Protein AF-A0A0N1BHV9-F1 (afdb_monomer_lite)

Structure (mmCIF, N/CA/C/O backbone):
data_AF-A0A0N1BHV9-F1
#
_entry.id   AF-A0A0N1BHV9-F1
#
loop_
_atom_site.group_PDB
_atom_site.id
_atom_site.type_symbol
_atom_site.label_atom_id
_atom_site.label_alt_id
_atom_site.label_comp_id
_atom_site.label_asym_id
_atom_site.label_entity_id
_atom_site.label_seq_id
_atom_site.pdbx_PDB_ins_code
_atom_site.Cartn_x
_atom_site.Cartn_y
_atom_site.Cartn_z
_atom_site.occupancy
_atom_site.B_iso_or_equiv
_atom_site.auth_seq_id
_atom_site.auth_comp_id
_atom_site.auth_asym_id
_atom_site.auth_atom_id
_atom_site.pdbx_PDB_model_num
ATOM 1 N N . MET A 1 1 ? 59.965 71.124 -86.764 1.00 41.41 1 MET A N 1
ATOM 2 C CA . MET A 1 1 ? 60.864 70.111 -86.172 1.00 41.41 1 MET A CA 1
ATOM 3 C C . MET A 1 1 ? 60.670 68.851 -87.008 1.00 41.41 1 MET A C 1
ATOM 5 O O . MET A 1 1 ? 59.597 68.278 -86.926 1.00 41.41 1 M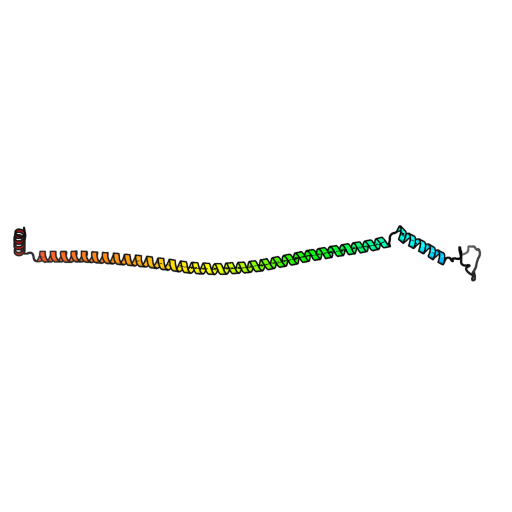ET A O 1
ATOM 9 N N . GLN A 1 2 ? 61.405 68.677 -88.116 1.00 35.56 2 GLN A N 1
ATOM 10 C CA . GLN A 1 2 ? 62.729 68.015 -88.192 1.00 35.56 2 GLN A CA 1
ATOM 11 C C . GLN A 1 2 ? 62.689 66.609 -87.561 1.00 35.56 2 GLN A C 1
ATOM 13 O O . GLN A 1 2 ? 62.378 66.513 -86.381 1.00 35.56 2 GLN A O 1
ATOM 18 N N . THR A 1 3 ? 62.671 65.550 -88.395 1.00 41.34 3 THR A N 1
ATOM 19 C CA . THR A 1 3 ? 63.816 64.646 -88.738 1.00 41.34 3 THR A CA 1
ATOM 20 C C . THR A 1 3 ? 64.226 63.791 -87.533 1.00 41.34 3 THR A C 1
ATOM 22 O O . THR A 1 3 ? 64.447 64.345 -86.470 1.00 41.34 3 THR A O 1
ATOM 25 N N . GLU A 1 4 ? 64.253 62.458 -87.577 1.00 45.84 4 GLU A N 1
ATOM 26 C CA . GLU A 1 4 ? 65.086 61.551 -88.394 1.00 45.84 4 GLU A CA 1
ATOM 27 C C . GLU A 1 4 ? 64.398 60.161 -88.515 1.00 45.84 4 GLU A C 1
ATOM 29 O O . GLU A 1 4 ? 63.619 59.793 -87.641 1.00 45.84 4 GLU A O 1
ATOM 34 N N . ALA A 1 5 ? 64.433 59.510 -89.690 1.00 42.91 5 ALA A N 1
ATOM 35 C CA . ALA A 1 5 ? 65.277 58.344 -90.055 1.00 42.91 5 ALA A CA 1
ATOM 36 C C . ALA A 1 5 ? 64.909 57.042 -89.292 1.00 42.91 5 ALA A C 1
ATOM 38 O O . ALA A 1 5 ? 64.752 57.051 -88.083 1.00 42.91 5 ALA A O 1
ATOM 39 N N . THR A 1 6 ? 64.747 55.857 -89.887 1.00 42.62 6 THR A N 1
ATOM 40 C CA . THR A 1 6 ? 65.303 55.308 -91.132 1.00 42.62 6 THR A CA 1
ATOM 41 C C . THR A 1 6 ? 64.479 54.075 -91.549 1.00 42.62 6 THR A C 1
ATOM 43 O O . THR A 1 6 ? 63.860 53.423 -90.710 1.00 42.62 6 THR A O 1
ATOM 46 N N . SER A 1 7 ? 64.492 53.785 -92.850 1.00 41.34 7 SER A N 1
ATOM 47 C CA . SER A 1 7 ? 64.088 52.546 -93.537 1.00 41.34 7 SER A CA 1
ATOM 48 C C . SER A 1 7 ? 64.708 51.284 -92.906 1.00 41.34 7 SER A C 1
ATOM 50 O O . SER A 1 7 ? 65.724 51.382 -92.229 1.00 41.34 7 SER A O 1
ATOM 52 N N . GLU A 1 8 ? 64.144 50.079 -93.027 1.00 41.78 8 GLU A N 1
ATOM 53 C CA . GLU A 1 8 ? 64.164 49.182 -94.205 1.00 41.78 8 GLU A CA 1
ATOM 54 C C . GLU A 1 8 ? 63.266 47.952 -93.892 1.00 41.78 8 GLU A C 1
ATOM 56 O O . GLU A 1 8 ? 63.264 47.471 -92.765 1.00 41.78 8 GLU A O 1
ATOM 61 N N . THR A 1 9 ? 62.309 47.551 -94.739 1.00 35.50 9 THR A N 1
ATOM 62 C CA . THR A 1 9 ? 62.424 46.619 -95.891 1.00 35.50 9 THR A CA 1
ATOM 63 C C . THR A 1 9 ? 61.880 45.214 -95.577 1.00 35.50 9 THR A C 1
ATOM 65 O O . THR A 1 9 ? 62.504 44.467 -94.840 1.00 35.50 9 THR A O 1
ATOM 68 N N . HIS A 1 10 ? 60.758 44.889 -96.248 1.00 31.97 10 HIS A N 1
ATOM 69 C CA . HIS A 1 10 ? 60.222 43.573 -96.673 1.00 31.97 10 HIS A CA 1
ATOM 70 C C . HIS A 1 10 ? 60.021 42.462 -95.613 1.00 31.97 10 HIS A C 1
ATOM 72 O O . HIS A 1 10 ? 60.776 42.297 -94.676 1.00 31.97 10 HIS A O 1
ATOM 78 N N . SER A 1 11 ? 59.006 41.607 -95.697 1.00 35.69 11 SER A N 1
ATOM 79 C CA . SER A 1 11 ? 58.516 40.934 -96.895 1.00 35.69 11 SER A CA 1
ATOM 80 C C . SER A 1 11 ? 57.090 40.448 -96.664 1.00 35.69 11 SER A C 1
ATOM 82 O O . SER A 1 11 ? 56.782 39.886 -95.613 1.00 35.69 11 SER A O 1
ATOM 84 N N . GLY A 1 12 ? 56.235 40.627 -97.668 1.00 41.75 12 GLY A N 1
ATOM 85 C CA . GLY A 1 12 ? 54.965 39.919 -97.738 1.00 41.75 12 GLY A CA 1
ATOM 86 C C . GLY A 1 12 ? 55.181 38.425 -97.967 1.00 41.75 12 GLY A C 1
ATOM 87 O O . GLY A 1 12 ? 56.217 38.018 -98.494 1.00 41.75 12 GLY A O 1
ATOM 88 N N . THR A 1 13 ? 54.190 37.630 -97.572 1.00 39.22 13 THR A N 1
ATOM 89 C CA . THR A 1 13 ? 53.779 36.380 -98.226 1.00 39.22 13 THR A CA 1
ATOM 90 C C . THR A 1 13 ? 52.395 36.030 -97.683 1.00 39.22 13 THR A C 1
ATOM 92 O O . THR A 1 13 ? 52.258 35.432 -96.618 1.00 39.22 13 THR A O 1
ATOM 95 N N . GLU A 1 14 ? 51.357 36.419 -98.424 1.00 47.16 14 GLU A N 1
ATOM 96 C CA . GLU A 1 14 ? 50.150 35.601 -98.495 1.00 47.16 14 GLU A CA 1
ATOM 97 C C . GLU A 1 14 ? 50.582 34.247 -99.065 1.00 47.16 14 GLU A C 1
ATOM 99 O O . GLU A 1 14 ? 51.097 34.176 -100.182 1.00 47.16 14 GLU A O 1
ATOM 104 N N . ALA A 1 15 ? 50.438 33.185 -98.275 1.00 37.50 15 ALA A N 1
ATOM 105 C CA . ALA A 1 15 ? 50.577 31.828 -98.772 1.00 37.50 15 ALA A CA 1
ATOM 106 C C . ALA A 1 15 ? 49.179 31.323 -99.175 1.00 37.50 15 ALA A C 1
ATOM 108 O O . ALA A 1 15 ? 48.307 31.201 -98.310 1.00 37.50 15 ALA A O 1
ATOM 109 N N . PRO A 1 16 ? 48.948 31.053 -100.471 1.00 38.97 16 PRO A N 1
ATOM 110 C CA . PRO A 1 16 ? 47.753 30.381 -100.956 1.00 38.97 16 PRO A CA 1
ATOM 111 C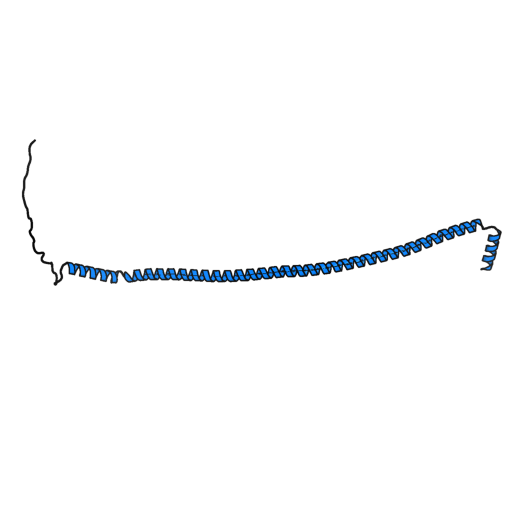 C . PRO A 1 16 ? 47.783 28.902 -100.548 1.00 38.97 16 PRO A C 1
ATOM 113 O O . PRO A 1 16 ? 48.839 28.357 -100.228 1.00 38.97 16 PRO A O 1
ATOM 116 N N . GLY A 1 17 ? 46.607 28.268 -100.562 1.00 41.53 17 GLY A N 1
ATOM 117 C CA . GLY A 1 17 ? 46.392 26.875 -100.171 1.00 41.53 17 GLY A CA 1
ATOM 118 C C . GLY A 1 17 ? 47.472 25.919 -100.678 1.00 41.53 17 GLY A C 1
ATOM 119 O O . GLY A 1 17 ? 47.625 25.709 -101.878 1.00 41.53 17 GLY A O 1
ATOM 120 N N . GLY A 1 18 ? 48.196 25.330 -99.728 1.00 31.67 18 GLY A N 1
ATOM 121 C CA . GLY A 1 18 ? 48.974 24.119 -99.918 1.00 31.67 18 GLY A CA 1
ATOM 122 C C . GLY A 1 18 ? 48.210 22.975 -99.273 1.00 31.67 18 GLY A C 1
ATOM 123 O O . GLY A 1 18 ? 47.856 23.056 -98.097 1.00 31.67 18 GLY A O 1
ATOM 124 N N . GLU A 1 19 ? 47.923 21.939 -100.053 1.00 36.66 19 GLU A N 1
ATOM 125 C CA . GLU A 1 19 ? 47.382 20.678 -99.564 1.00 36.66 19 GLU A CA 1
ATOM 126 C C . GLU A 1 19 ? 48.240 20.194 -98.390 1.00 36.66 19 GLU A C 1
ATOM 128 O O . GLU A 1 19 ? 49.436 19.928 -98.533 1.00 36.66 19 GLU A O 1
ATOM 133 N N . HIS A 1 20 ? 47.638 20.136 -97.202 1.00 47.19 20 HIS A N 1
ATOM 134 C CA . HIS A 1 20 ? 48.255 19.521 -96.040 1.00 47.19 20 HIS A CA 1
ATOM 135 C C . HIS A 1 20 ? 48.433 18.037 -96.361 1.00 47.19 20 HIS A C 1
ATOM 137 O O . HIS A 1 20 ? 47.489 17.260 -96.246 1.00 47.19 20 HIS A O 1
ATOM 143 N N . ALA A 1 21 ? 49.631 17.650 -96.803 1.00 47.00 21 ALA A N 1
ATOM 144 C CA . ALA A 1 21 ? 50.028 16.254 -96.841 1.00 47.00 21 ALA A CA 1
ATOM 145 C C . ALA A 1 21 ? 49.871 15.713 -95.418 1.00 47.00 21 ALA A C 1
ATOM 147 O O . ALA A 1 21 ? 50.611 16.101 -94.511 1.00 47.00 21 ALA A O 1
ATOM 148 N N . GLU A 1 22 ? 48.844 14.891 -95.218 1.00 49.22 22 GLU A N 1
ATOM 149 C CA . GLU A 1 22 ? 48.542 14.265 -93.941 1.00 49.22 22 GLU A CA 1
ATOM 150 C C . GLU A 1 22 ? 49.813 13.537 -93.487 1.00 49.22 22 GLU A C 1
ATOM 152 O O . GLU A 1 22 ? 50.300 12.632 -94.173 1.00 49.22 22 GLU A O 1
ATOM 157 N N . ALA A 1 23 ? 50.422 13.997 -92.389 1.00 58.34 23 ALA A N 1
ATOM 158 C CA . ALA A 1 23 ? 51.633 13.400 -91.842 1.00 58.34 23 ALA A CA 1
ATOM 159 C C . ALA A 1 23 ? 51.288 11.986 -91.360 1.00 58.34 23 ALA A C 1
ATOM 161 O O . ALA A 1 23 ? 50.873 11.772 -90.223 1.00 58.34 23 ALA A O 1
ATOM 162 N N . THR A 1 24 ? 51.405 11.032 -92.277 1.00 57.25 24 THR A N 1
ATOM 163 C CA . THR A 1 24 ? 50.951 9.661 -92.099 1.00 57.25 24 THR A CA 1
ATOM 164 C C . THR A 1 24 ? 52.161 8.817 -91.725 1.00 57.25 24 THR A C 1
ATOM 166 O O . THR A 1 24 ? 53.014 8.521 -92.563 1.00 57.25 24 THR A O 1
ATOM 169 N N . LEU A 1 25 ? 52.266 8.433 -90.456 1.00 59.16 25 LEU A N 1
ATOM 170 C CA . LEU A 1 25 ? 53.313 7.533 -89.973 1.00 59.16 25 LEU A CA 1
ATOM 171 C C . LEU A 1 25 ? 52.715 6.121 -89.891 1.00 59.16 25 LEU A C 1
ATOM 173 O O . LEU A 1 25 ? 51.755 5.910 -89.152 1.00 59.16 25 LEU A O 1
ATOM 177 N N . LEU A 1 26 ? 53.271 5.160 -90.644 1.00 67.25 26 LEU A N 1
ATOM 178 C CA . LEU A 1 26 ? 52.793 3.761 -90.719 1.00 67.25 26 LEU A CA 1
ATOM 179 C C . LEU A 1 26 ? 51.335 3.597 -91.215 1.00 67.25 26 LEU A C 1
ATOM 181 O O . LEU A 1 26 ? 50.643 2.664 -90.816 1.00 67.25 26 LEU A O 1
ATOM 185 N N . GLY A 1 27 ? 50.862 4.478 -92.103 1.00 70.75 27 GLY A N 1
ATOM 186 C CA . GLY A 1 27 ? 49.500 4.404 -92.664 1.00 70.75 27 GLY A CA 1
ATOM 187 C C . GLY A 1 27 ? 48.404 4.965 -91.750 1.00 70.75 27 GLY A C 1
ATOM 188 O O . GLY A 1 27 ? 47.225 4.803 -92.047 1.00 70.75 27 GLY A O 1
ATOM 189 N N . VAL A 1 28 ? 48.790 5.621 -90.651 1.00 73.12 28 VAL A N 1
ATOM 190 C CA . VAL A 1 28 ? 47.885 6.236 -89.679 1.00 73.12 28 VAL A CA 1
ATOM 191 C C . VAL A 1 28 ? 48.194 7.734 -89.584 1.00 73.12 28 VAL A C 1
ATOM 193 O O . VAL A 1 28 ? 49.354 8.111 -89.390 1.00 73.12 28 VAL A O 1
ATOM 196 N N . GLY A 1 29 ? 47.169 8.577 -89.748 1.00 77.81 29 GLY A N 1
ATOM 197 C CA . GLY A 1 29 ? 47.262 10.034 -89.625 1.00 77.81 29 GLY A CA 1
ATOM 198 C C . GLY A 1 29 ? 47.484 10.502 -88.181 1.00 77.81 29 GLY A C 1
ATOM 199 O O . GLY A 1 29 ? 47.528 9.704 -87.234 1.00 77.81 29 GLY A O 1
ATOM 200 N N . ALA A 1 30 ? 47.657 11.810 -87.994 1.00 77.62 30 ALA A N 1
ATOM 201 C CA . ALA A 1 30 ? 47.976 12.401 -86.692 1.00 77.62 30 ALA A CA 1
ATOM 202 C C . ALA A 1 30 ? 46.883 12.118 -85.642 1.00 77.62 30 ALA A C 1
ATOM 204 O O . ALA A 1 30 ? 47.178 11.780 -84.496 1.00 77.62 30 ALA A O 1
ATOM 205 N N . GLU A 1 31 ? 45.618 12.179 -86.045 1.00 78.38 31 GLU A N 1
ATOM 206 C CA . GLU A 1 31 ? 44.444 11.836 -85.247 1.00 78.38 31 GLU A CA 1
ATOM 207 C C . GLU A 1 31 ? 44.446 10.370 -84.800 1.00 78.38 31 GLU A C 1
ATOM 209 O O . GLU A 1 31 ? 44.110 10.077 -83.651 1.00 78.38 31 GLU A O 1
ATOM 214 N N . GLY A 1 32 ? 44.914 9.443 -85.639 1.00 82.62 32 GLY A N 1
ATOM 215 C CA . GLY A 1 32 ? 45.052 8.043 -85.245 1.00 82.62 32 GLY A CA 1
ATOM 216 C C . GLY A 1 32 ? 46.123 7.832 -84.168 1.00 82.62 32 GLY A C 1
ATOM 217 O O . GLY A 1 32 ? 45.885 7.099 -83.208 1.00 82.62 32 GLY A O 1
ATOM 218 N N . TRP A 1 33 ? 47.253 8.544 -84.230 1.00 84.62 33 TRP A N 1
ATOM 219 C CA . TRP A 1 33 ? 48.261 8.525 -83.157 1.00 84.62 33 TRP A CA 1
ATOM 220 C C . TRP A 1 33 ? 47.782 9.205 -81.862 1.00 84.62 33 TRP A C 1
ATOM 222 O O . TRP A 1 33 ? 48.160 8.778 -80.764 1.00 84.62 33 TRP A O 1
ATOM 232 N N . VAL A 1 34 ? 46.891 10.199 -81.951 1.00 87.06 34 VAL A N 1
ATOM 233 C CA . VAL A 1 34 ? 46.191 10.768 -80.782 1.00 87.06 34 VAL A CA 1
ATOM 234 C C . VAL A 1 34 ? 45.283 9.721 -80.127 1.00 87.06 34 VAL A C 1
ATOM 236 O O . VAL A 1 34 ? 45.339 9.543 -78.911 1.00 87.06 34 VAL A O 1
ATOM 239 N N . TYR A 1 35 ? 44.508 8.954 -80.900 1.00 88.25 35 TYR A N 1
ATOM 240 C CA . TYR A 1 35 ? 43.703 7.862 -80.339 1.00 88.25 35 TYR A CA 1
ATOM 241 C C . TYR A 1 35 ? 44.557 6.732 -79.754 1.00 88.25 35 TYR A C 1
ATOM 243 O O . TYR A 1 35 ? 44.220 6.213 -78.692 1.00 88.25 35 TYR A O 1
ATOM 251 N N . VAL A 1 36 ? 45.678 6.374 -80.390 1.00 89.12 36 VAL A N 1
ATOM 252 C CA . VAL A 1 36 ? 46.606 5.351 -79.874 1.00 89.12 36 VAL A CA 1
ATOM 253 C C . VAL A 1 36 ? 47.242 5.798 -78.557 1.00 89.12 36 VAL A C 1
ATOM 255 O O . VAL A 1 36 ? 47.268 5.028 -77.597 1.00 89.12 36 VAL A O 1
ATOM 258 N N . SER A 1 37 ? 47.706 7.045 -78.465 1.00 85.88 37 SER A N 1
ATOM 259 C CA . SER A 1 37 ? 48.274 7.587 -77.224 1.00 85.88 37 SER A CA 1
ATOM 260 C C . SER A 1 37 ? 47.227 7.725 -76.112 1.00 85.88 37 SER A C 1
ATOM 262 O O . SER A 1 37 ? 47.514 7.358 -74.972 1.00 85.88 37 SER A O 1
ATOM 264 N N . LEU A 1 38 ? 45.993 8.138 -76.430 1.00 89.06 38 LEU A N 1
ATOM 265 C CA . LEU A 1 38 ? 44.871 8.143 -75.485 1.00 89.06 38 LEU A CA 1
ATOM 266 C C . LEU A 1 38 ? 44.508 6.726 -75.018 1.00 89.06 38 LEU A C 1
ATOM 268 O O . LEU A 1 38 ? 44.286 6.511 -73.828 1.00 89.06 38 LEU A O 1
ATOM 272 N N . ALA A 1 39 ? 44.481 5.746 -75.923 1.00 88.88 39 ALA A N 1
ATOM 273 C CA . ALA A 1 39 ? 44.200 4.354 -75.587 1.00 88.88 39 ALA A CA 1
ATOM 274 C C . ALA A 1 39 ? 45.286 3.767 -74.674 1.00 88.88 39 ALA A C 1
ATOM 276 O O . ALA A 1 39 ? 44.961 3.170 -73.649 1.00 88.88 39 ALA A O 1
ATOM 277 N N . ILE A 1 40 ? 46.568 3.991 -74.986 1.00 87.62 40 ILE A N 1
ATOM 278 C CA . ILE A 1 40 ? 47.690 3.573 -74.133 1.00 87.62 40 ILE A CA 1
ATOM 279 C C . ILE A 1 40 ? 47.614 4.266 -72.769 1.00 87.62 40 ILE A C 1
ATOM 281 O O . ILE A 1 40 ? 47.785 3.606 -71.745 1.00 87.62 40 ILE A O 1
ATOM 285 N N . PHE A 1 41 ? 47.297 5.564 -72.727 1.00 85.31 41 PHE A N 1
ATOM 286 C CA . PHE A 1 41 ? 47.115 6.302 -71.478 1.00 85.31 41 PHE A CA 1
ATOM 287 C C . PHE A 1 41 ? 45.970 5.733 -70.631 1.00 85.31 41 PHE A C 1
ATOM 289 O O . PHE A 1 41 ? 46.157 5.508 -69.439 1.00 85.31 41 PHE A O 1
ATOM 296 N N . LEU A 1 42 ? 44.812 5.435 -71.227 1.00 85.25 42 LEU A N 1
ATOM 297 C CA . LEU A 1 42 ? 43.679 4.829 -70.522 1.00 85.25 42 LEU A CA 1
ATOM 298 C C . LEU A 1 42 ? 44.003 3.417 -70.023 1.00 85.25 42 LEU A C 1
ATOM 300 O O . LEU A 1 42 ? 43.688 3.092 -68.879 1.00 85.25 42 LEU A O 1
ATOM 304 N N . ILE A 1 43 ? 44.675 2.595 -70.834 1.00 84.50 43 ILE A N 1
ATOM 305 C CA . ILE A 1 43 ? 45.116 1.254 -70.429 1.00 84.50 43 ILE A CA 1
ATOM 306 C C . ILE A 1 43 ? 46.083 1.355 -69.251 1.00 84.50 43 ILE A C 1
ATOM 308 O O . ILE A 1 43 ? 45.900 0.658 -68.255 1.00 84.50 43 ILE A O 1
ATOM 312 N N . LEU A 1 44 ? 47.073 2.247 -69.315 1.00 82.31 44 LEU A N 1
ATOM 313 C CA . LEU A 1 44 ? 48.043 2.429 -68.238 1.00 82.31 44 LEU A CA 1
ATOM 314 C C . LEU A 1 44 ? 47.387 3.030 -66.983 1.00 82.31 44 LEU A C 1
ATOM 316 O O . LEU A 1 44 ? 47.683 2.598 -65.872 1.00 82.31 44 LEU A O 1
ATOM 320 N N . ALA A 1 45 ? 46.436 3.954 -67.133 1.00 78.44 45 ALA A N 1
ATOM 321 C CA . ALA A 1 45 ? 45.671 4.533 -66.029 1.00 78.44 45 ALA A CA 1
ATOM 322 C C . ALA A 1 45 ? 44.775 3.496 -65.330 1.00 78.44 45 ALA A C 1
ATOM 324 O O . ALA A 1 45 ? 44.667 3.496 -64.102 1.00 78.44 45 ALA A O 1
ATOM 325 N N . VAL A 1 46 ? 44.168 2.575 -66.080 1.00 79.19 46 VAL A N 1
ATOM 326 C CA . VAL A 1 46 ? 43.368 1.478 -65.519 1.00 79.19 46 VAL A CA 1
ATOM 327 C C . VAL A 1 46 ? 44.267 0.403 -64.896 1.00 79.19 46 VAL A C 1
ATOM 329 O O . VAL A 1 46 ? 44.000 -0.027 -63.772 1.00 79.19 46 VAL A O 1
ATOM 332 N N . ALA A 1 47 ? 45.351 0.013 -65.573 1.00 76.06 47 ALA A N 1
ATOM 333 C CA . ALA A 1 47 ? 46.262 -1.044 -65.132 1.00 76.06 47 ALA A CA 1
ATOM 334 C C . ALA A 1 47 ? 47.120 -0.636 -63.921 1.00 76.06 47 ALA A C 1
ATOM 336 O O . ALA A 1 47 ? 47.243 -1.403 -62.966 1.00 76.06 47 ALA A O 1
ATOM 337 N N . VAL A 1 48 ? 47.685 0.576 -63.925 1.00 71.31 48 VAL A N 1
ATOM 338 C CA . VAL A 1 48 ? 48.560 1.085 -62.853 1.00 71.31 48 VAL A CA 1
ATOM 339 C C . VAL A 1 48 ? 47.753 1.810 -61.775 1.00 71.31 48 VAL A C 1
ATOM 341 O O . VAL A 1 48 ? 47.995 1.626 -60.583 1.00 71.31 48 VAL A O 1
ATOM 344 N N . GLY A 1 49 ? 46.758 2.610 -62.170 1.00 68.25 49 GLY A N 1
ATOM 345 C CA . GLY A 1 49 ? 45.988 3.450 -61.249 1.00 68.25 49 GLY A CA 1
ATOM 346 C C . GLY A 1 49 ? 44.925 2.709 -60.437 1.00 68.25 49 GLY A C 1
ATOM 347 O O . GLY A 1 49 ? 44.401 3.282 -59.479 1.00 68.25 49 GLY A O 1
ATOM 348 N N . LYS A 1 50 ? 44.589 1.453 -60.792 1.00 73.44 50 LYS A N 1
ATOM 349 C CA . LYS A 1 50 ? 43.529 0.642 -60.150 1.00 73.44 50 LYS A CA 1
ATOM 350 C C . LYS A 1 50 ? 42.229 1.433 -59.930 1.00 73.44 50 LYS A C 1
ATOM 352 O O . LYS A 1 50 ? 41.490 1.191 -58.974 1.00 73.44 50 LYS A O 1
ATOM 357 N N . LEU A 1 51 ? 41.959 2.401 -60.805 1.00 74.50 51 LEU A N 1
ATOM 358 C CA . LEU A 1 51 ? 40.867 3.357 -60.671 1.00 74.50 51 LEU A CA 1
ATOM 359 C C . LEU A 1 51 ? 39.488 2.683 -60.519 1.00 74.50 51 LEU A C 1
ATOM 361 O O . LEU A 1 51 ? 38.775 3.050 -59.582 1.00 74.50 51 LEU A O 1
ATOM 365 N N . PRO A 1 52 ? 39.123 1.648 -61.312 1.00 77.25 52 PRO A N 1
ATOM 366 C CA . PRO A 1 52 ? 37.851 0.951 -61.105 1.00 77.25 52 PRO A CA 1
ATOM 367 C C . PRO A 1 52 ? 37.781 0.229 -59.750 1.00 77.25 52 PRO A C 1
ATOM 369 O O . PRO A 1 52 ? 36.745 0.263 -59.091 1.00 77.25 52 PRO A O 1
ATOM 372 N N . ALA A 1 53 ? 38.888 -0.356 -59.279 1.00 81.31 53 ALA A N 1
ATOM 373 C CA . ALA A 1 53 ? 38.926 -1.054 -57.994 1.00 81.31 53 ALA A CA 1
ATOM 374 C C . ALA A 1 53 ? 38.783 -0.096 -56.798 1.00 81.31 53 ALA A C 1
ATOM 376 O O . ALA A 1 53 ? 38.148 -0.443 -55.805 1.00 81.31 53 ALA A O 1
ATOM 377 N N . ARG A 1 54 ? 39.329 1.126 -56.883 1.00 82.69 54 ARG A N 1
ATOM 378 C CA . ARG A 1 54 ? 39.167 2.140 -55.825 1.00 82.69 54 ARG A CA 1
ATOM 379 C C . ARG A 1 54 ? 37.739 2.672 -55.733 1.00 82.69 54 ARG A C 1
ATOM 381 O O . ARG A 1 54 ? 37.243 2.860 -54.626 1.00 82.69 54 ARG A O 1
ATOM 388 N N . ILE A 1 55 ? 37.080 2.884 -56.872 1.00 83.94 55 ILE A N 1
ATOM 389 C CA . ILE A 1 55 ? 35.676 3.320 -56.910 1.00 83.94 55 ILE A CA 1
ATOM 390 C C . ILE A 1 55 ? 34.767 2.217 -56.356 1.00 83.94 55 ILE A C 1
ATOM 392 O O . ILE A 1 55 ? 33.928 2.500 -55.502 1.00 83.94 55 ILE A O 1
ATOM 396 N N . ALA A 1 56 ? 34.981 0.964 -56.772 1.00 85.12 56 ALA A N 1
ATOM 397 C CA . ALA A 1 56 ? 34.261 -0.184 -56.226 1.00 85.12 56 ALA A CA 1
ATOM 398 C C . ALA A 1 56 ? 34.465 -0.309 -54.706 1.00 85.12 56 ALA A C 1
ATOM 400 O O . ALA A 1 56 ? 33.490 -0.358 -53.962 1.00 85.12 56 ALA A O 1
ATOM 401 N N . GLY A 1 57 ? 35.712 -0.224 -54.226 1.00 89.00 57 GLY A N 1
ATOM 402 C CA . GLY A 1 57 ? 36.022 -0.296 -52.796 1.00 89.00 57 GLY A CA 1
ATOM 403 C C . GLY A 1 57 ? 35.399 0.830 -51.960 1.00 89.00 57 GLY A C 1
ATOM 404 O O . GLY A 1 57 ? 34.956 0.586 -50.840 1.00 89.00 57 GLY A O 1
ATOM 405 N N . ALA A 1 58 ? 35.310 2.055 -52.489 1.00 88.31 58 ALA A N 1
ATOM 406 C CA . ALA A 1 58 ? 34.632 3.161 -51.807 1.00 88.31 58 ALA A CA 1
ATOM 407 C C . ALA A 1 58 ? 33.111 2.941 -51.716 1.00 88.31 58 ALA A C 1
ATOM 409 O O . ALA A 1 58 ? 32.494 3.250 -50.691 1.00 88.31 58 ALA A O 1
ATOM 410 N N . LEU A 1 59 ? 32.507 2.382 -52.769 1.00 91.38 59 LEU A N 1
ATOM 411 C CA . LEU A 1 59 ? 31.087 2.048 -52.786 1.00 91.38 59 LEU A CA 1
ATOM 412 C C . LEU A 1 59 ? 30.782 0.896 -51.819 1.00 91.38 59 LEU A C 1
ATOM 414 O O . LEU A 1 59 ? 29.847 1.004 -51.026 1.00 91.38 59 LEU A O 1
ATOM 418 N N . ASP A 1 60 ? 31.626 -0.136 -51.798 1.00 92.31 60 ASP A N 1
ATOM 419 C CA . ASP A 1 60 ? 31.539 -1.251 -50.852 1.00 92.31 60 ASP A CA 1
ATOM 420 C C . ASP A 1 60 ? 31.702 -0.783 -49.404 1.00 92.31 60 ASP A C 1
ATOM 422 O O . ASP A 1 60 ? 30.923 -1.179 -48.536 1.00 92.31 60 ASP A O 1
ATOM 426 N N . ALA A 1 61 ? 32.653 0.116 -49.129 1.00 93.69 61 ALA A N 1
ATOM 427 C CA . ALA A 1 61 ? 32.829 0.704 -47.803 1.00 93.69 61 ALA A CA 1
ATOM 428 C C . ALA A 1 61 ? 31.576 1.470 -47.351 1.00 93.69 61 ALA A C 1
ATOM 430 O O . ALA A 1 61 ? 31.157 1.358 -46.195 1.00 93.69 61 ALA A O 1
ATOM 431 N N . ARG A 1 62 ? 30.930 2.203 -48.266 1.00 95.00 62 ARG A N 1
ATOM 432 C CA . ARG A 1 62 ? 29.673 2.902 -47.979 1.00 95.00 62 ARG A CA 1
ATOM 433 C C . ARG A 1 62 ? 28.522 1.927 -47.739 1.00 95.00 62 ARG A C 1
ATOM 435 O O . ARG A 1 62 ? 27.777 2.116 -46.781 1.00 95.00 62 ARG A O 1
ATOM 442 N N . ILE A 1 63 ? 28.393 0.878 -48.552 1.00 95.00 63 ILE A N 1
ATOM 443 C CA . ILE A 1 63 ? 27.386 -0.178 -48.362 1.00 95.00 63 ILE A CA 1
ATOM 444 C C . ILE A 1 63 ? 27.590 -0.865 -47.009 1.00 95.00 63 ILE A C 1
ATOM 446 O O . ILE A 1 63 ? 26.627 -1.051 -46.269 1.00 95.00 63 ILE A O 1
ATOM 450 N N . ALA A 1 64 ? 28.832 -1.196 -46.649 1.00 95.62 64 ALA A N 1
ATOM 451 C CA . ALA A 1 64 ? 29.164 -1.788 -45.359 1.00 95.62 64 ALA A CA 1
ATOM 452 C C . ALA A 1 64 ? 28.822 -0.847 -44.192 1.00 95.62 64 ALA A C 1
ATOM 454 O O . ALA A 1 64 ? 28.263 -1.295 -43.194 1.00 95.62 64 ALA A O 1
ATOM 455 N N . GLY A 1 65 ? 29.098 0.454 -44.328 1.00 95.88 65 GLY A N 1
ATOM 456 C CA . GLY A 1 65 ? 28.720 1.467 -43.341 1.00 95.88 65 GLY A CA 1
ATOM 457 C C . GLY A 1 65 ? 27.205 1.570 -43.147 1.00 95.88 65 GLY A C 1
ATOM 458 O O . GLY A 1 65 ? 26.729 1.515 -42.016 1.00 95.88 65 GLY A O 1
ATOM 459 N N . VAL A 1 66 ? 26.441 1.638 -44.241 1.00 95.12 66 VAL A N 1
ATOM 460 C CA . VAL A 1 66 ? 24.968 1.678 -44.195 1.00 95.12 66 VAL A CA 1
ATOM 461 C C . VAL A 1 66 ? 24.399 0.393 -43.596 1.00 95.12 66 VAL A C 1
ATOM 463 O O . VAL A 1 66 ? 23.493 0.460 -42.773 1.00 95.12 66 VAL A O 1
ATOM 466 N N . ARG A 1 67 ? 24.941 -0.778 -43.958 1.00 95.88 67 ARG A N 1
ATOM 467 C CA . ARG A 1 67 ? 24.528 -2.059 -43.365 1.00 95.88 67 ARG A CA 1
ATOM 468 C C . ARG A 1 67 ? 24.744 -2.070 -41.856 1.00 95.88 67 ARG A C 1
ATOM 470 O O . ARG A 1 67 ? 23.801 -2.366 -41.138 1.00 95.88 67 ARG A O 1
ATOM 477 N N . ARG A 1 68 ? 25.923 -1.652 -41.377 1.00 96.81 68 ARG A N 1
ATOM 478 C CA . ARG A 1 68 ? 26.197 -1.547 -39.933 1.00 96.81 68 ARG A CA 1
ATOM 479 C C . ARG A 1 68 ? 25.204 -0.630 -39.222 1.00 96.81 68 ARG A C 1
ATOM 481 O O . ARG A 1 68 ? 24.658 -1.032 -38.206 1.00 96.81 68 ARG A O 1
ATOM 488 N N . GLN A 1 69 ? 24.926 0.553 -39.773 1.00 95.44 69 GLN A N 1
ATOM 489 C CA . GLN A 1 69 ? 23.954 1.485 -39.184 1.00 95.44 69 GLN A CA 1
ATOM 490 C C . GLN A 1 69 ? 22.530 0.912 -39.166 1.00 95.44 69 GLN A C 1
ATOM 492 O O . GLN A 1 69 ? 21.804 1.104 -38.196 1.00 95.44 69 GLN A O 1
ATOM 497 N N . LEU A 1 70 ? 22.119 0.195 -40.219 1.00 96.56 70 LEU A N 1
ATOM 498 C CA . LEU A 1 70 ? 20.813 -0.467 -40.257 1.00 96.56 70 LEU A CA 1
ATOM 499 C C . LEU A 1 70 ? 20.723 -1.621 -39.257 1.00 96.56 70 LEU A C 1
ATOM 501 O O . LEU A 1 70 ? 19.677 -1.793 -38.637 1.00 96.56 70 LEU A O 1
ATOM 505 N N . ASP A 1 71 ? 21.789 -2.401 -39.096 1.00 96.62 71 ASP A N 1
ATOM 506 C CA . ASP A 1 71 ? 21.829 -3.505 -38.138 1.00 96.62 71 ASP A CA 1
ATOM 507 C C . ASP A 1 71 ? 21.827 -2.985 -36.694 1.00 96.62 71 ASP A C 1
ATOM 509 O O . ASP A 1 71 ? 21.077 -3.496 -35.865 1.00 96.62 71 ASP A O 1
ATOM 513 N N . GLU A 1 72 ? 22.558 -1.906 -36.410 1.00 95.81 72 GLU A N 1
ATOM 514 C CA . GLU A 1 72 ? 22.527 -1.216 -35.116 1.00 95.81 72 GLU A CA 1
ATOM 515 C C . GLU A 1 72 ? 21.145 -0.612 -34.828 1.00 95.81 72 GLU A C 1
ATOM 517 O O . GLU A 1 72 ? 20.583 -0.827 -33.757 1.00 95.81 72 GLU A O 1
ATOM 522 N N . ALA A 1 73 ? 20.526 0.059 -35.805 1.00 96.19 73 ALA A N 1
ATOM 523 C CA . ALA A 1 73 ? 19.173 0.591 -35.653 1.00 96.19 73 ALA A CA 1
ATOM 524 C C . ALA A 1 73 ? 18.133 -0.518 -35.413 1.00 96.19 73 ALA A C 1
ATOM 526 O O . ALA A 1 73 ? 17.199 -0.337 -34.629 1.00 96.19 73 ALA A O 1
ATOM 527 N N . ARG A 1 74 ? 18.287 -1.679 -36.067 1.00 95.94 74 ARG A N 1
ATOM 528 C CA . ARG A 1 74 ? 17.445 -2.861 -35.824 1.00 95.94 74 ARG A CA 1
ATOM 529 C C . ARG A 1 74 ? 17.661 -3.426 -34.425 1.00 95.94 74 ARG A C 1
ATOM 531 O O . ARG A 1 74 ? 16.672 -3.756 -33.777 1.00 95.94 74 ARG A O 1
ATOM 538 N N . ALA A 1 75 ? 18.907 -3.510 -33.964 1.00 96.81 75 ALA A N 1
ATOM 539 C CA . ALA A 1 75 ? 19.232 -3.965 -32.615 1.00 96.81 75 ALA A CA 1
ATOM 540 C C . ALA A 1 75 ? 18.611 -3.041 -31.556 1.00 96.81 75 ALA A C 1
ATOM 542 O O . ALA A 1 75 ? 17.846 -3.510 -30.718 1.00 96.81 75 ALA A O 1
ATOM 543 N N . ILE A 1 76 ? 18.808 -1.724 -31.679 1.00 96.62 76 ILE A N 1
ATOM 544 C CA . ILE A 1 76 ? 18.212 -0.722 -30.779 1.00 96.62 76 ILE A CA 1
ATOM 545 C C . ILE A 1 76 ? 16.684 -0.824 -30.781 1.00 96.62 76 ILE A C 1
ATOM 547 O O . ILE A 1 76 ? 16.048 -0.746 -29.731 1.00 96.62 76 ILE A O 1
ATOM 551 N N . ARG A 1 77 ? 16.068 -1.018 -31.953 1.00 96.81 77 ARG A N 1
ATOM 552 C CA . ARG A 1 77 ? 14.617 -1.195 -32.041 1.00 96.81 77 ARG A CA 1
ATOM 553 C C . ARG A 1 77 ? 14.152 -2.466 -31.328 1.00 96.81 77 ARG A C 1
ATOM 555 O O . ARG A 1 77 ? 13.161 -2.404 -30.609 1.00 96.81 77 ARG A O 1
ATOM 562 N N . ALA A 1 78 ? 14.849 -3.587 -31.500 1.00 97.12 78 ALA A N 1
ATOM 563 C CA . ALA A 1 78 ? 14.515 -4.838 -30.823 1.00 97.12 78 ALA A CA 1
ATOM 564 C C . ALA A 1 78 ? 14.654 -4.716 -29.294 1.00 97.12 78 ALA A C 1
ATOM 566 O O . ALA A 1 78 ? 13.792 -5.185 -28.548 1.00 97.12 78 ALA A O 1
ATOM 567 N N . GLU A 1 79 ? 15.694 -4.030 -28.819 1.00 95.75 79 GLU A N 1
ATOM 568 C CA . GLU A 1 79 ? 15.883 -3.723 -27.398 1.00 95.75 79 GLU A CA 1
ATOM 569 C C . GLU A 1 79 ? 14.772 -2.811 -26.863 1.00 95.75 79 GLU A C 1
ATOM 571 O O . GLU A 1 79 ? 14.210 -3.081 -25.802 1.00 95.75 79 GLU A O 1
ATOM 576 N N . ALA A 1 80 ? 14.388 -1.775 -27.613 1.00 97.31 80 ALA A N 1
ATOM 577 C CA . ALA A 1 80 ? 13.301 -0.876 -27.237 1.00 97.31 80 ALA A CA 1
ATOM 578 C C . ALA A 1 80 ? 11.938 -1.587 -27.199 1.00 97.31 80 ALA A C 1
ATOM 580 O O . ALA A 1 80 ? 11.149 -1.359 -26.282 1.00 97.31 80 ALA A O 1
ATOM 581 N N . GLU A 1 81 ? 11.657 -2.462 -28.167 1.00 96.88 81 GLU A N 1
ATOM 582 C CA . GLU A 1 81 ? 10.438 -3.278 -28.192 1.00 96.88 81 GLU A CA 1
ATOM 583 C C . GLU A 1 81 ? 10.399 -4.245 -26.997 1.00 96.88 81 GLU A C 1
ATOM 585 O O . GLU A 1 81 ? 9.358 -4.368 -26.345 1.00 96.88 81 GLU A O 1
ATOM 590 N N . THR A 1 82 ? 11.539 -4.847 -26.643 1.00 97.12 82 THR A N 1
ATOM 591 C CA . THR A 1 82 ? 11.676 -5.704 -25.454 1.00 97.12 82 THR A CA 1
ATOM 592 C C . THR A 1 82 ? 11.444 -4.910 -24.168 1.00 97.12 82 THR A C 1
ATOM 594 O O . THR A 1 82 ? 10.624 -5.297 -23.337 1.00 97.12 82 THR A O 1
ATOM 597 N N . LEU A 1 83 ? 12.090 -3.750 -24.023 1.00 96.88 83 LEU A N 1
ATOM 598 C CA . LEU A 1 83 ? 11.934 -2.889 -22.851 1.00 96.88 83 LEU A CA 1
ATOM 599 C C . LEU A 1 83 ? 10.492 -2.386 -22.701 1.00 96.88 83 LEU A C 1
ATOM 601 O O . LEU A 1 83 ? 9.976 -2.297 -21.588 1.00 96.88 83 LEU A O 1
ATOM 605 N N . LEU A 1 84 ? 9.823 -2.075 -23.814 1.00 97.19 84 LEU A N 1
ATOM 606 C CA . LEU A 1 84 ? 8.422 -1.668 -23.813 1.00 97.19 84 LEU A CA 1
ATOM 607 C C . LEU A 1 84 ? 7.501 -2.813 -23.380 1.00 97.19 84 LEU A C 1
ATOM 609 O O . LEU A 1 84 ? 6.557 -2.576 -22.623 1.00 97.19 84 LEU A O 1
ATOM 613 N N . ALA A 1 85 ? 7.753 -4.036 -23.851 1.00 97.75 85 ALA A N 1
ATOM 614 C CA . ALA A 1 85 ? 7.000 -5.214 -23.433 1.00 97.75 85 ALA A CA 1
ATOM 615 C C . ALA A 1 85 ? 7.160 -5.461 -21.924 1.00 97.75 85 ALA A C 1
ATOM 617 O O . ALA A 1 85 ? 6.157 -5.582 -21.218 1.00 97.75 85 ALA A O 1
ATOM 618 N N . ASP A 1 86 ? 8.393 -5.411 -21.419 1.00 97.06 86 ASP A N 1
ATOM 619 C CA . ASP A 1 86 ? 8.698 -5.556 -19.995 1.00 97.06 86 ASP A CA 1
ATOM 620 C C . ASP A 1 86 ? 8.056 -4.453 -19.151 1.00 97.06 86 ASP A C 1
ATOM 622 O O . ASP A 1 86 ? 7.456 -4.730 -18.111 1.00 97.06 86 ASP A O 1
ATOM 626 N N . ALA A 1 87 ? 8.135 -3.195 -19.590 1.00 96.88 87 ALA A N 1
ATOM 627 C CA . ALA A 1 87 ? 7.526 -2.072 -18.885 1.00 96.88 87 ALA A CA 1
ATOM 628 C C . ALA A 1 87 ? 5.999 -2.211 -18.811 1.00 96.88 87 ALA A C 1
ATOM 630 O O . ALA A 1 87 ? 5.414 -1.990 -17.751 1.00 96.88 87 ALA A O 1
ATOM 631 N N . ARG A 1 88 ? 5.349 -2.632 -19.905 1.00 97.06 88 ARG A N 1
ATOM 632 C CA . ARG A 1 88 ? 3.901 -2.892 -19.932 1.00 97.06 88 ARG A CA 1
ATOM 633 C C . ARG A 1 88 ? 3.516 -4.055 -19.022 1.00 97.06 88 ARG A C 1
ATOM 635 O O . ARG A 1 88 ? 2.546 -3.931 -18.279 1.00 97.06 88 ARG A O 1
ATOM 642 N N . ALA A 1 89 ? 4.280 -5.145 -19.037 1.00 97.25 89 ALA A N 1
ATOM 643 C CA . ALA A 1 89 ? 4.053 -6.282 -18.150 1.00 97.25 89 ALA A CA 1
ATOM 644 C C . ALA A 1 89 ? 4.193 -5.874 -16.675 1.00 97.25 89 ALA A C 1
ATOM 646 O O . ALA A 1 89 ? 3.313 -6.163 -15.865 1.00 97.25 89 ALA A O 1
ATOM 647 N N . ARG A 1 90 ? 5.245 -5.118 -16.332 1.00 96.81 90 ARG A N 1
ATOM 648 C CA . ARG A 1 90 ? 5.453 -4.576 -14.979 1.00 96.81 90 ARG A CA 1
ATOM 649 C C . ARG A 1 90 ? 4.347 -3.614 -14.564 1.00 96.81 90 ARG A C 1
ATOM 651 O O . ARG A 1 90 ? 3.911 -3.663 -13.422 1.00 96.81 90 ARG A O 1
ATOM 658 N N . GLN A 1 91 ? 3.869 -2.766 -15.473 1.00 96.94 91 GLN A N 1
ATOM 659 C CA . GLN A 1 91 ? 2.754 -1.862 -15.202 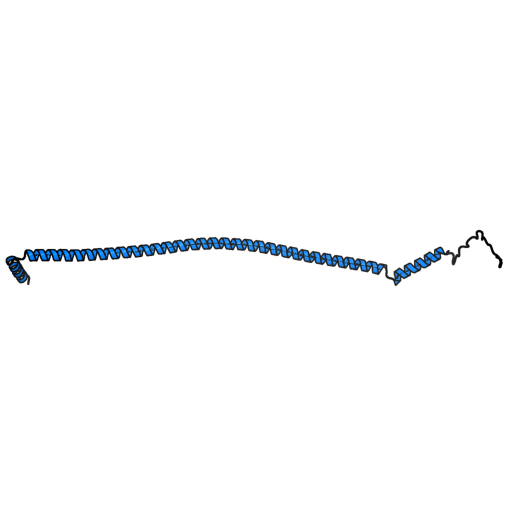1.00 96.94 91 GLN A CA 1
ATOM 660 C C . GLN A 1 91 ? 1.468 -2.637 -14.888 1.00 96.94 91 GLN A C 1
ATOM 662 O O . GLN A 1 91 ? 0.786 -2.308 -13.921 1.00 96.94 91 GLN A O 1
ATOM 667 N N . GLN A 1 92 ? 1.142 -3.664 -15.676 1.00 97.19 92 GLN A N 1
ATOM 668 C CA . GLN A 1 92 ? -0.038 -4.500 -15.440 1.00 97.19 92 GLN A CA 1
ATOM 669 C C . GLN A 1 92 ? 0.070 -5.270 -14.120 1.00 97.19 92 GLN A C 1
ATOM 671 O O . GLN A 1 92 ? -0.883 -5.273 -13.345 1.00 97.19 92 GLN A O 1
ATOM 676 N N . ALA A 1 93 ? 1.236 -5.855 -13.833 1.00 96.81 93 ALA A N 1
ATOM 677 C CA . ALA A 1 93 ? 1.497 -6.527 -12.563 1.00 96.81 93 ALA A CA 1
ATOM 678 C C . ALA A 1 93 ? 1.348 -5.561 -11.377 1.00 96.81 93 ALA A C 1
ATOM 680 O O . ALA A 1 93 ? 0.608 -5.852 -10.446 1.00 96.81 93 ALA A O 1
ATOM 681 N N . ALA A 1 94 ? 1.942 -4.366 -11.450 1.00 97.06 94 ALA A N 1
ATOM 682 C CA . ALA A 1 94 ? 1.827 -3.359 -10.397 1.00 97.06 94 ALA A CA 1
ATOM 683 C C . ALA A 1 94 ? 0.379 -2.885 -10.179 1.00 97.06 94 ALA A C 1
ATOM 685 O O . ALA A 1 94 ? -0.027 -2.645 -9.045 1.00 97.06 94 ALA A O 1
ATOM 686 N N . GLN A 1 95 ? -0.415 -2.756 -11.248 1.00 96.81 95 GLN A N 1
ATOM 687 C CA . GLN A 1 95 ? -1.840 -2.430 -11.137 1.00 96.81 95 GLN A CA 1
ATOM 688 C C . GLN A 1 95 ? -2.635 -3.559 -10.471 1.00 96.81 95 GLN A C 1
ATOM 690 O O . GLN A 1 95 ? -3.476 -3.282 -9.615 1.00 96.81 95 GLN A O 1
ATOM 695 N N . ALA A 1 96 ? -2.361 -4.815 -10.832 1.00 97.50 96 ALA A N 1
ATOM 696 C CA . ALA A 1 96 ? -2.990 -5.977 -10.213 1.00 97.50 96 ALA A CA 1
ATOM 697 C C . ALA A 1 96 ? -2.614 -6.099 -8.727 1.00 97.50 96 ALA A C 1
ATOM 699 O O . ALA A 1 96 ? -3.495 -6.283 -7.890 1.00 97.50 96 ALA A O 1
ATOM 700 N N . ASP A 1 97 ? -1.338 -5.909 -8.391 1.00 97.25 97 ASP A N 1
ATOM 701 C CA . ASP A 1 97 ? -0.846 -5.927 -7.013 1.00 97.25 97 ASP A CA 1
ATOM 702 C C . ASP A 1 97 ? -1.471 -4.800 -6.187 1.00 97.25 97 ASP A C 1
ATOM 704 O O . ASP A 1 97 ? -1.943 -5.037 -5.077 1.00 97.25 97 ASP A O 1
ATOM 708 N N . ALA A 1 98 ? -1.553 -3.582 -6.731 1.00 97.44 98 ALA A N 1
ATOM 709 C CA . ALA A 1 98 ? -2.219 -2.467 -6.061 1.00 97.44 98 ALA A CA 1
ATOM 710 C C . ALA A 1 98 ? -3.703 -2.768 -5.795 1.00 97.44 98 ALA A C 1
ATOM 712 O O . ALA A 1 98 ? -4.192 -2.534 -4.688 1.00 97.44 98 ALA A O 1
ATOM 713 N N . ALA A 1 99 ? -4.413 -3.333 -6.776 1.00 97.00 99 ALA A N 1
ATOM 714 C CA . ALA A 1 99 ? -5.803 -3.747 -6.603 1.00 97.00 99 ALA A CA 1
ATOM 715 C C . ALA A 1 99 ? -5.944 -4.846 -5.536 1.00 97.00 99 ALA A C 1
ATOM 717 O O . ALA A 1 99 ? -6.847 -4.778 -4.700 1.00 97.00 99 ALA A O 1
ATOM 718 N N . ALA A 1 100 ? -5.030 -5.819 -5.513 1.00 97.62 100 ALA A N 1
ATOM 719 C CA . ALA A 1 100 ? -5.001 -6.879 -4.510 1.00 97.62 100 ALA A CA 1
ATOM 720 C C . ALA A 1 100 ? -4.722 -6.335 -3.099 1.00 97.62 100 ALA A C 1
ATOM 722 O O . ALA A 1 100 ? -5.385 -6.745 -2.147 1.00 97.62 100 ALA A O 1
ATOM 723 N N . ILE A 1 101 ? -3.798 -5.378 -2.958 1.00 97.62 101 ILE A N 1
ATOM 724 C CA . ILE A 1 101 ? -3.503 -4.702 -1.685 1.00 97.62 101 ILE A CA 1
ATOM 725 C C . ILE A 1 101 ? -4.750 -3.988 -1.163 1.00 97.62 101 ILE A C 1
ATOM 727 O O . ILE A 1 101 ? -5.102 -4.153 0.002 1.00 97.62 101 ILE A O 1
ATOM 731 N N . VAL A 1 102 ? -5.439 -3.228 -2.018 1.00 97.94 102 VAL A N 1
ATOM 732 C CA . VAL A 1 102 ? -6.655 -2.500 -1.630 1.00 97.94 102 VAL A CA 1
ATOM 733 C C . VAL A 1 102 ? -7.769 -3.468 -1.231 1.00 97.94 102 VAL A C 1
ATOM 735 O O . VAL A 1 102 ? -8.380 -3.295 -0.178 1.00 97.94 102 VAL A O 1
ATOM 738 N N . ALA A 1 103 ? -8.006 -4.521 -2.018 1.00 97.56 103 ALA A N 1
ATOM 739 C CA . ALA A 1 103 ? -9.008 -5.535 -1.696 1.00 97.56 103 ALA A CA 1
ATOM 740 C C . ALA A 1 103 ? -8.715 -6.224 -0.353 1.00 97.56 103 ALA A C 1
ATOM 742 O O . ALA A 1 103 ? -9.609 -6.366 0.484 1.00 97.56 103 ALA A O 1
ATOM 743 N N . ARG A 1 104 ? -7.451 -6.593 -0.115 1.00 97.25 104 ARG A N 1
ATOM 744 C CA . ARG A 1 104 ? -7.013 -7.190 1.148 1.00 97.25 104 ARG A CA 1
ATOM 745 C C . ARG A 1 104 ? -7.186 -6.226 2.320 1.00 97.25 104 ARG A C 1
ATOM 747 O O . ARG A 1 104 ? -7.726 -6.629 3.342 1.00 97.25 10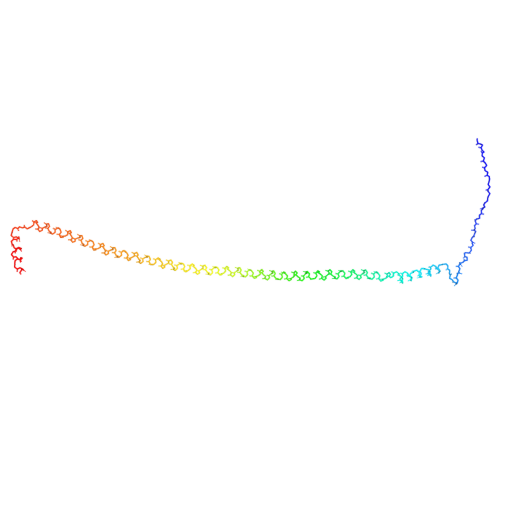4 ARG A O 1
ATOM 754 N N . ALA A 1 105 ? -6.801 -4.961 2.160 1.00 97.38 105 ALA A N 1
ATOM 755 C CA . ALA A 1 105 ? -6.967 -3.942 3.192 1.00 97.38 105 ALA A CA 1
ATOM 756 C C . ALA A 1 105 ? -8.444 -3.737 3.566 1.00 97.38 105 ALA A C 1
ATOM 758 O O . ALA A 1 105 ? -8.762 -3.611 4.744 1.00 97.38 105 ALA A O 1
ATOM 759 N N . HIS A 1 106 ? -9.357 -3.757 2.589 1.00 97.69 106 HIS A N 1
ATOM 760 C CA . HIS A 1 106 ? -10.794 -3.696 2.864 1.00 97.69 106 HIS A CA 1
ATOM 761 C C . HIS A 1 106 ? -11.304 -4.926 3.623 1.00 97.69 106 HIS A C 1
ATOM 763 O O . HIS A 1 106 ? -12.078 -4.762 4.566 1.00 97.69 106 HIS A O 1
ATOM 769 N N . SER A 1 107 ? -10.867 -6.132 3.246 1.00 97.69 107 SER A N 1
ATOM 770 C CA . SER A 1 107 ? -11.230 -7.365 3.961 1.00 97.69 107 SER A CA 1
ATOM 771 C C . SER A 1 107 ? -10.732 -7.337 5.406 1.00 97.69 107 SER A C 1
ATOM 773 O O . SER A 1 107 ? -11.511 -7.539 6.332 1.00 97.69 107 SER A O 1
ATOM 775 N N . GLU A 1 108 ? -9.455 -7.005 5.609 1.00 97.19 108 GLU A N 1
ATOM 776 C CA . GLU A 1 108 ? -8.844 -6.927 6.939 1.00 97.19 108 GLU A CA 1
ATOM 777 C C . GLU A 1 108 ? -9.489 -5.832 7.797 1.00 97.19 108 GLU A C 1
ATOM 779 O O . GLU A 1 108 ? -9.731 -6.043 8.984 1.00 97.19 108 GLU A O 1
ATOM 784 N N . ALA A 1 109 ? -9.829 -4.681 7.208 1.00 97.56 109 ALA A N 1
ATOM 785 C CA . ALA A 1 109 ? -10.551 -3.626 7.909 1.00 97.56 109 ALA A CA 1
ATOM 786 C C . ALA A 1 109 ? -11.945 -4.092 8.353 1.00 97.56 109 ALA A C 1
ATOM 788 O O . ALA A 1 109 ? -12.320 -3.867 9.501 1.00 97.56 109 ALA A O 1
ATOM 789 N N . ALA A 1 110 ? -12.696 -4.772 7.481 1.00 97.19 110 ALA A N 1
ATOM 790 C CA . ALA A 1 110 ? -14.017 -5.295 7.819 1.00 97.19 110 ALA A CA 1
ATOM 791 C C . ALA A 1 110 ? -13.949 -6.343 8.944 1.00 97.19 110 ALA A C 1
ATOM 793 O O . ALA A 1 110 ? -14.733 -6.287 9.894 1.00 97.19 110 ALA A O 1
ATOM 794 N N . GLU A 1 111 ? -12.981 -7.259 8.876 1.00 97.56 111 GLU A N 1
ATOM 795 C CA . GLU A 1 111 ? -12.735 -8.256 9.923 1.00 97.56 111 GLU A CA 1
ATOM 796 C C . GLU A 1 111 ? -12.346 -7.605 11.254 1.00 97.56 111 GLU A C 1
ATOM 798 O O . GLU A 1 111 ? -12.876 -7.972 12.306 1.00 97.56 111 GLU A O 1
ATOM 803 N N . LEU A 1 112 ? -11.466 -6.601 11.220 1.00 97.81 112 LEU A N 1
ATOM 804 C CA . LEU A 1 112 ? -11.032 -5.876 12.409 1.00 97.81 112 LEU A CA 1
ATOM 805 C C . LEU A 1 112 ? -12.179 -5.090 13.047 1.00 97.81 112 LEU A C 1
ATOM 807 O O . LEU A 1 112 ? -12.307 -5.091 14.274 1.00 97.81 112 LEU A O 1
ATOM 811 N N . THR A 1 113 ? -13.025 -4.441 12.245 1.00 97.62 113 THR A N 1
ATOM 812 C CA . THR A 1 113 ? -14.221 -3.748 12.738 1.00 97.62 113 THR A CA 1
ATOM 813 C C . THR A 1 113 ? -15.170 -4.733 13.410 1.00 97.62 113 THR A C 1
ATOM 815 O O . THR A 1 113 ? -15.524 -4.520 14.568 1.00 97.62 113 THR A O 1
ATOM 818 N N . ALA A 1 114 ? -15.498 -5.853 12.761 1.00 97.62 114 ALA A N 1
ATOM 819 C CA . ALA A 1 114 ? -16.374 -6.871 13.340 1.00 97.62 114 ALA A CA 1
ATOM 820 C C . ALA A 1 114 ? -15.804 -7.462 14.647 1.00 97.62 114 ALA A C 1
ATOM 822 O O . ALA A 1 114 ? -16.523 -7.636 15.635 1.00 97.62 114 ALA A O 1
ATOM 823 N N . ALA A 1 115 ? -14.496 -7.733 14.689 1.00 96.94 115 ALA A N 1
ATOM 824 C CA . ALA A 1 115 ? -13.823 -8.210 15.895 1.00 96.94 115 ALA A CA 1
ATOM 825 C C . ALA A 1 115 ? -13.849 -7.162 17.023 1.00 96.94 115 ALA A C 1
ATOM 827 O O . ALA A 1 115 ? -14.096 -7.504 18.183 1.00 96.94 115 ALA A O 1
ATOM 828 N N . SER A 1 116 ? -13.640 -5.888 16.684 1.00 97.19 116 SER A N 1
ATOM 829 C CA . SER A 1 116 ? -13.656 -4.770 17.634 1.00 97.19 116 SER A CA 1
ATOM 830 C C . SER A 1 116 ? -15.053 -4.523 18.200 1.00 97.19 116 SER A C 1
ATOM 832 O O . SER A 1 116 ? -15.197 -4.342 19.408 1.00 97.19 116 SER A O 1
ATOM 834 N N . GLU A 1 117 ? -16.089 -4.577 17.363 1.00 97.56 117 GLU A N 1
ATOM 835 C CA . GLU A 1 117 ? -17.488 -4.482 17.790 1.00 97.56 117 GLU A CA 1
ATOM 836 C C . GLU A 1 117 ? -17.850 -5.611 18.756 1.00 97.56 117 GLU A C 1
ATOM 838 O O . GLU A 1 117 ? -18.412 -5.360 19.825 1.00 97.56 117 GLU A O 1
ATOM 843 N N . LYS A 1 118 ? -17.451 -6.849 18.441 1.00 97.94 118 LYS A N 1
ATOM 844 C CA . LYS A 1 118 ? -17.657 -8.000 19.328 1.00 97.94 118 LYS A CA 1
ATOM 845 C C . LYS A 1 118 ? -16.953 -7.813 20.676 1.00 97.94 118 LYS A C 1
ATOM 847 O O . LYS A 1 118 ? -17.564 -8.035 21.721 1.00 97.94 118 LYS A O 1
ATOM 852 N N . ALA A 1 119 ? -15.693 -7.382 20.670 1.00 97.56 119 ALA A N 1
ATOM 853 C CA . ALA A 1 119 ? -14.924 -7.148 21.893 1.00 97.56 119 ALA A CA 1
ATOM 854 C C . ALA A 1 119 ? -15.499 -5.994 22.738 1.00 97.56 119 ALA A C 1
ATOM 856 O O . ALA A 1 119 ? -15.518 -6.063 23.975 1.00 97.56 119 ALA A O 1
ATOM 857 N N . ALA A 1 120 ? -16.000 -4.942 22.083 1.00 97.81 120 ALA A N 1
ATOM 858 C CA . ALA A 1 120 ? -16.682 -3.833 22.737 1.00 97.81 120 ALA A CA 1
ATOM 859 C C . ALA A 1 120 ? -17.992 -4.299 23.384 1.00 97.81 120 ALA A C 1
ATOM 861 O O . ALA A 1 120 ? -18.205 -4.036 24.569 1.00 97.81 120 ALA A O 1
ATOM 862 N N . ALA A 1 121 ? -18.821 -5.053 22.656 1.00 97.75 121 ALA A N 1
ATOM 863 C CA . ALA A 1 121 ? -20.067 -5.617 23.169 1.00 97.75 121 ALA A CA 1
ATOM 864 C C . ALA A 1 121 ? -19.825 -6.537 24.377 1.00 97.75 121 ALA A C 1
ATOM 866 O O . ALA A 1 121 ? -20.500 -6.403 25.397 1.00 97.75 121 ALA A O 1
ATOM 867 N N . GLU A 1 122 ? -18.814 -7.407 24.318 1.00 97.88 122 GLU A N 1
ATOM 868 C CA . GLU A 1 122 ? -18.439 -8.266 25.447 1.00 97.88 122 GLU A CA 1
ATOM 869 C C . GLU A 1 122 ? -17.981 -7.440 26.660 1.00 97.88 122 GLU A C 1
ATOM 871 O O . GLU A 1 122 ? -18.350 -7.715 27.803 1.00 97.88 122 GLU A O 1
ATOM 876 N N . THR A 1 123 ? -17.200 -6.385 26.429 1.00 97.75 123 THR A N 1
ATOM 877 C CA . THR A 1 123 ? -16.738 -5.501 27.505 1.00 97.75 123 THR A CA 1
ATOM 878 C C . THR A 1 123 ? -17.889 -4.739 28.150 1.00 97.75 123 THR A C 1
ATOM 880 O O . THR A 1 123 ? -17.918 -4.627 29.377 1.00 97.75 123 THR A O 1
ATOM 883 N N . ILE A 1 124 ? -18.845 -4.256 27.354 1.00 98.31 124 ILE A N 1
ATOM 884 C CA . ILE A 1 124 ? -20.067 -3.624 27.854 1.00 98.31 124 ILE A CA 1
ATOM 885 C C . ILE A 1 124 ? -20.858 -4.633 28.685 1.00 98.31 124 ILE A C 1
ATOM 887 O O . ILE A 1 124 ? -21.140 -4.346 29.843 1.00 98.31 124 ILE A O 1
ATOM 891 N N . ALA A 1 125 ? -21.120 -5.834 28.163 1.00 98.06 125 ALA A N 1
ATOM 892 C CA . ALA A 1 125 ? -21.866 -6.870 28.876 1.00 98.06 125 ALA A CA 1
ATOM 893 C C . ALA A 1 125 ? -21.232 -7.220 30.234 1.00 98.06 125 ALA A C 1
ATOM 895 O O . ALA A 1 125 ? -21.921 -7.246 31.254 1.00 98.06 125 ALA A O 1
ATOM 896 N N . ARG A 1 126 ? -19.903 -7.403 30.286 1.00 98.00 126 ARG A N 1
ATOM 897 C CA . ARG A 1 126 ? -19.180 -7.657 31.546 1.00 98.00 126 ARG A CA 1
ATOM 898 C C . ARG A 1 126 ? -19.291 -6.493 32.528 1.00 98.00 126 ARG A C 1
ATOM 900 O O . ARG A 1 126 ? -19.442 -6.718 33.727 1.00 98.00 126 ARG A O 1
ATOM 907 N N . ARG A 1 127 ? -19.206 -5.249 32.044 1.00 97.69 127 ARG A N 1
ATOM 908 C CA . ARG A 1 127 ? -19.345 -4.054 32.891 1.00 97.69 127 ARG A CA 1
ATOM 909 C C . ARG A 1 127 ? -20.762 -3.905 33.430 1.00 97.69 127 ARG A C 1
ATOM 911 O O . ARG A 1 127 ? -20.906 -3.588 34.607 1.00 97.69 127 ARG A O 1
ATOM 918 N N . THR A 1 128 ? -21.773 -4.171 32.608 1.00 97.88 128 THR A N 1
ATOM 919 C CA . THR A 1 128 ? -23.178 -4.171 33.022 1.00 97.88 128 THR A CA 1
ATOM 920 C C . THR A 1 128 ? -23.414 -5.218 34.103 1.00 97.88 128 THR A C 1
ATOM 922 O O . THR A 1 128 ? -23.856 -4.859 35.188 1.00 97.88 128 THR A O 1
ATOM 925 N N . ALA A 1 129 ? -22.989 -6.466 33.887 1.00 97.94 129 ALA A N 1
ATOM 926 C CA . ALA A 1 129 ? -23.125 -7.527 34.886 1.00 97.94 129 ALA A CA 1
ATOM 927 C C . ALA A 1 129 ? -22.405 -7.189 36.207 1.00 97.94 129 ALA A C 1
ATOM 929 O O . ALA A 1 129 ? -22.923 -7.434 37.294 1.00 97.94 129 ALA A O 1
ATOM 930 N N . ALA A 1 130 ? -21.217 -6.577 36.138 1.00 97.69 130 ALA A N 1
ATOM 931 C CA . ALA A 1 130 ? -20.501 -6.127 37.330 1.00 97.69 130 ALA A CA 1
ATOM 932 C C . ALA A 1 130 ? -21.227 -4.982 38.061 1.00 97.69 130 ALA A C 1
ATOM 934 O O . ALA A 1 130 ? -21.188 -4.921 39.291 1.00 97.69 130 ALA A O 1
ATOM 935 N N . ALA A 1 131 ? -21.869 -4.067 37.330 1.00 98.19 131 ALA A N 1
ATOM 936 C CA . ALA A 1 131 ? -22.673 -2.997 37.912 1.00 98.19 131 ALA A CA 1
ATOM 937 C C . ALA A 1 131 ? -23.949 -3.549 38.564 1.00 98.19 131 ALA A C 1
ATOM 939 O O . ALA A 1 131 ? -24.226 -3.213 39.712 1.00 98.19 131 ALA A O 1
ATOM 940 N N . GLU A 1 132 ? -24.661 -4.451 37.891 1.00 97.75 132 GLU A N 1
ATOM 941 C CA . GLU A 1 132 ? -25.837 -5.146 38.429 1.00 97.75 132 GLU A CA 1
ATOM 942 C C . GLU A 1 132 ? -25.493 -5.920 39.707 1.00 97.75 132 GLU A C 1
ATOM 944 O O . GLU A 1 132 ? -26.171 -5.779 40.722 1.00 97.75 132 GLU A O 1
ATOM 949 N N . ALA A 1 133 ? -24.378 -6.659 39.714 1.00 97.75 133 ALA A N 1
ATOM 950 C CA . ALA A 1 133 ? -23.913 -7.369 40.903 1.00 97.75 133 ALA A CA 1
ATOM 951 C C . ALA A 1 133 ? -23.587 -6.418 42.071 1.00 97.75 133 ALA A C 1
ATOM 953 O O . ALA A 1 133 ? -23.865 -6.743 43.228 1.00 97.75 133 ALA A O 1
ATOM 954 N N . LYS A 1 134 ? -23.020 -5.235 41.788 1.00 97.75 134 LYS A N 1
ATOM 955 C CA . LYS A 1 134 ? -22.766 -4.200 42.804 1.00 97.75 134 LYS A CA 1
ATOM 956 C C . LYS A 1 134 ? -24.059 -3.600 43.348 1.00 97.75 134 LYS A C 1
ATOM 958 O O . LYS A 1 134 ? -24.150 -3.416 44.558 1.00 97.75 134 LYS A O 1
ATOM 963 N N . ILE A 1 135 ? -25.038 -3.327 42.486 1.00 97.75 135 ILE A N 1
ATOM 964 C CA . ILE A 1 135 ? -26.359 -2.828 42.892 1.00 97.75 135 ILE A CA 1
ATOM 965 C C . ILE A 1 135 ? -27.034 -3.856 43.802 1.00 97.75 135 ILE A C 1
ATOM 967 O O . ILE A 1 135 ? -27.362 -3.525 44.935 1.00 97.75 135 ILE A O 1
ATOM 971 N N . ALA A 1 136 ? -27.102 -5.123 43.392 1.00 97.75 136 ALA A N 1
ATOM 972 C CA . ALA A 1 136 ? -27.704 -6.187 44.198 1.00 97.75 136 ALA A CA 1
ATOM 973 C C . ALA A 1 136 ? -26.978 -6.424 45.539 1.00 97.75 136 ALA A C 1
ATOM 975 O O . ALA A 1 136 ? -27.574 -6.847 46.533 1.00 97.75 136 ALA A O 1
ATOM 976 N N . ALA A 1 137 ? -25.662 -6.194 45.599 1.00 97.50 137 ALA A N 1
ATOM 977 C CA . ALA A 1 137 ? -24.923 -6.222 46.859 1.00 97.50 137 ALA A CA 1
ATOM 978 C C . ALA A 1 137 ? -25.267 -5.019 47.755 1.00 97.50 137 ALA A C 1
ATOM 980 O O . ALA A 1 137 ? -25.474 -5.202 48.954 1.00 97.50 137 ALA A O 1
ATOM 981 N N . ALA A 1 138 ? -25.362 -3.817 47.179 1.00 97.69 138 ALA A N 1
ATOM 982 C CA . ALA A 1 138 ? -25.732 -2.600 47.894 1.00 97.69 138 ALA A CA 1
ATOM 983 C C . ALA A 1 138 ? -27.178 -2.646 48.412 1.00 97.69 138 ALA A C 1
ATOM 985 O O . ALA A 1 138 ? -27.417 -2.267 49.552 1.00 97.69 138 ALA A O 1
ATOM 986 N N . GLU A 1 139 ? -28.120 -3.174 47.628 1.00 97.75 139 GLU A N 1
ATOM 987 C CA . GLU A 1 139 ? -29.517 -3.375 48.034 1.00 97.75 139 GLU A CA 1
ATOM 988 C C . GLU A 1 139 ? -29.615 -4.290 49.257 1.00 97.75 139 GLU A C 1
ATOM 990 O O . GLU A 1 139 ? -30.223 -3.922 50.259 1.00 97.75 139 GLU A O 1
ATOM 995 N N . ARG A 1 140 ? -28.933 -5.443 49.234 1.00 97.44 140 ARG A N 1
ATOM 996 C CA . ARG A 1 140 ? -28.898 -6.356 50.388 1.00 97.44 140 ARG A CA 1
ATOM 997 C C . ARG A 1 140 ? -28.286 -5.710 51.630 1.00 97.44 140 ARG A C 1
ATOM 999 O O . ARG A 1 140 ? -28.760 -5.958 52.737 1.00 97.44 140 ARG A O 1
ATOM 1006 N N . ALA A 1 141 ? -27.239 -4.903 51.459 1.00 97.44 141 ALA A N 1
ATOM 1007 C CA . ALA A 1 141 ? -26.629 -4.169 52.564 1.00 97.44 141 ALA A CA 1
ATOM 1008 C C . ALA A 1 141 ? -27.589 -3.112 53.136 1.00 97.44 141 ALA A C 1
ATOM 1010 O O . ALA A 1 141 ? -27.775 -3.060 54.350 1.00 97.44 141 ALA A O 1
ATOM 1011 N N . ALA A 1 142 ? -28.254 -2.339 52.273 1.00 97.44 142 ALA A N 1
ATOM 1012 C CA . ALA A 1 142 ? -29.217 -1.316 52.668 1.00 97.44 142 ALA A CA 1
ATOM 1013 C C . ALA A 1 142 ? -30.445 -1.913 53.373 1.00 97.44 142 ALA A C 1
ATOM 1015 O O . ALA A 1 142 ? -30.888 -1.386 54.391 1.00 97.44 142 ALA A O 1
ATOM 1016 N N . GLU A 1 143 ? -30.974 -3.041 52.890 1.00 97.50 143 GLU A N 1
ATOM 1017 C CA . GLU A 1 143 ? -32.060 -3.757 53.568 1.00 97.50 143 GLU A CA 1
ATOM 1018 C C . GLU A 1 143 ? -31.653 -4.234 54.968 1.00 97.50 143 GLU A C 1
ATOM 1020 O O . GLU A 1 143 ? -32.431 -4.117 55.919 1.00 97.50 143 GLU A O 1
ATOM 1025 N N . ALA A 1 144 ? -30.441 -4.781 55.107 1.00 97.44 144 ALA A N 1
ATOM 1026 C CA . ALA A 1 144 ? -29.928 -5.238 56.393 1.00 97.44 144 ALA A CA 1
ATOM 1027 C C . ALA A 1 144 ? -29.743 -4.069 57.373 1.00 97.44 144 ALA A C 1
ATOM 1029 O O . ALA A 1 144 ? -30.141 -4.176 58.535 1.00 97.44 144 ALA A O 1
ATOM 1030 N N . GLU A 1 145 ? -29.199 -2.948 56.900 1.00 97.12 145 GLU A N 1
ATOM 1031 C CA . GLU A 1 145 ? -29.021 -1.730 57.691 1.00 97.12 145 GLU A CA 1
ATOM 1032 C C . GLU A 1 145 ? -30.367 -1.132 58.121 1.00 97.12 145 GLU A C 1
ATOM 1034 O O . GLU A 1 145 ? -30.554 -0.836 59.302 1.00 97.12 145 GLU A O 1
ATOM 1039 N N . LEU A 1 146 ? -31.349 -1.063 57.214 1.00 97.50 146 LEU A N 1
ATOM 1040 C CA . LEU A 1 146 ? -32.702 -0.598 57.523 1.00 97.50 146 LEU A CA 1
ATOM 1041 C C . LEU A 1 146 ? -33.375 -1.477 58.585 1.00 97.50 146 LEU A C 1
ATOM 1043 O O . LEU A 1 146 ? -33.969 -0.960 59.530 1.00 97.50 146 LEU A O 1
ATOM 1047 N N . ARG A 1 147 ? -33.270 -2.807 58.465 1.00 96.69 147 ARG A N 1
ATOM 1048 C CA . ARG A 1 147 ? -33.816 -3.737 59.469 1.00 96.69 147 ARG A CA 1
ATOM 1049 C C . ARG A 1 147 ? -33.144 -3.566 60.827 1.00 96.69 147 ARG A C 1
ATOM 1051 O O . ARG A 1 147 ? -33.839 -3.572 61.841 1.00 96.69 147 ARG A O 1
ATOM 1058 N N . ALA A 1 148 ? -31.821 -3.410 60.856 1.00 97.19 148 ALA A N 1
ATOM 1059 C CA . ALA A 1 148 ? -31.080 -3.188 62.093 1.00 97.19 148 ALA A CA 1
ATOM 1060 C C . ALA A 1 148 ? -31.476 -1.860 62.758 1.00 97.19 148 ALA A C 1
ATOM 1062 O O . ALA A 1 148 ? -31.682 -1.816 63.971 1.00 97.19 148 ALA A O 1
ATOM 1063 N N . GLU A 1 149 ? -31.638 -0.795 61.973 1.00 97.12 149 GLU A N 1
ATOM 1064 C CA . GLU A 1 149 ? -32.051 0.512 62.478 1.00 97.12 149 GLU A CA 1
ATOM 1065 C C . GLU A 1 149 ? -33.484 0.499 63.015 1.00 97.12 149 GLU A C 1
ATOM 1067 O O . GLU A 1 149 ? -33.724 0.938 64.140 1.00 97.12 149 GLU A O 1
ATOM 1072 N N . LEU A 1 150 ? -34.424 -0.098 62.278 1.00 97.06 150 LEU A N 1
ATOM 1073 C CA . LEU A 1 150 ? -35.797 -0.286 62.746 1.00 97.06 150 LEU A CA 1
ATOM 1074 C C . LEU A 1 150 ? -35.847 -1.116 64.032 1.00 97.06 150 LEU A C 1
ATOM 1076 O O . LEU A 1 150 ? -36.549 -0.745 64.970 1.00 97.06 150 LEU A O 1
ATOM 1080 N N . ALA A 1 151 ? -35.079 -2.207 64.118 1.00 96.56 151 ALA A N 1
ATOM 1081 C CA . ALA A 1 151 ? -35.009 -3.020 65.328 1.00 96.56 151 ALA A CA 1
ATOM 1082 C C . ALA A 1 151 ? -34.498 -2.206 66.529 1.00 96.56 151 ALA A C 1
ATOM 1084 O O . ALA A 1 151 ? -35.071 -2.304 67.617 1.00 96.56 151 ALA A O 1
ATOM 1085 N N . ARG A 1 152 ? -33.476 -1.358 66.338 1.00 96.00 152 ARG A N 1
ATOM 1086 C CA . AR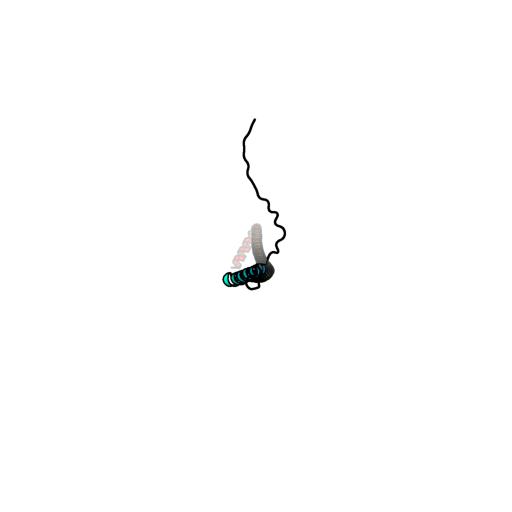G A 1 152 ? -32.981 -0.446 67.384 1.00 96.00 152 ARG A CA 1
ATOM 1087 C C . ARG A 1 152 ? -34.043 0.566 67.812 1.00 96.00 152 ARG A C 1
ATOM 1089 O O . ARG A 1 152 ? -34.268 0.714 69.011 1.00 96.00 152 ARG A O 1
ATOM 1096 N N . GLN A 1 153 ? -34.725 1.214 66.866 1.00 95.88 153 GLN A N 1
ATOM 1097 C CA . GLN A 1 153 ? -35.761 2.210 67.165 1.00 95.88 153 GLN A CA 1
ATOM 1098 C C . GLN A 1 153 ? -36.973 1.597 67.875 1.00 95.88 153 GLN A C 1
ATOM 1100 O O . GLN A 1 153 ? -37.426 2.136 68.884 1.00 95.88 153 GLN A O 1
ATOM 1105 N N . VAL A 1 154 ? -37.469 0.448 67.403 1.00 96.25 154 VAL A N 1
ATOM 1106 C CA . VAL A 1 154 ? -38.603 -0.257 68.021 1.00 96.25 154 VAL A CA 1
ATOM 1107 C C . VAL A 1 154 ? -38.239 -0.756 69.416 1.00 96.25 154 VAL A C 1
ATOM 1109 O O . VAL A 1 154 ? -39.019 -0.565 70.345 1.00 96.25 154 VAL A O 1
ATOM 1112 N N . THR A 1 155 ? -37.049 -1.339 69.596 1.00 95.69 155 THR A N 1
ATOM 1113 C CA . THR A 1 155 ? -36.589 -1.796 70.919 1.00 95.69 155 THR A CA 1
ATOM 1114 C C . THR A 1 155 ? -36.421 -0.619 71.879 1.00 95.69 155 THR A C 1
ATOM 1116 O O . THR A 1 155 ? -36.851 -0.705 73.026 1.00 95.69 155 THR A O 1
ATOM 1119 N N . GLY A 1 156 ? -35.862 0.502 71.412 1.00 94.44 156 GLY A N 1
ATOM 1120 C CA . GLY A 1 156 ? -35.744 1.730 72.200 1.00 94.44 156 GLY A CA 1
ATOM 1121 C C . GLY A 1 156 ? -37.106 2.290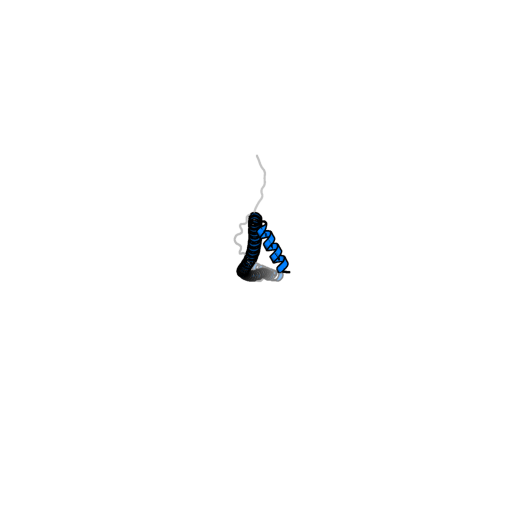 72.617 1.00 94.44 156 GLY A C 1
ATOM 1122 O O . GLY A 1 156 ? -37.328 2.553 73.797 1.00 94.44 156 GLY A O 1
ATOM 1123 N N . ALA A 1 157 ? -38.052 2.395 71.679 1.00 93.94 157 ALA A N 1
ATOM 1124 C CA . ALA A 1 157 ? -39.410 2.855 71.961 1.00 93.94 157 ALA A CA 1
ATOM 1125 C C . ALA A 1 157 ? -40.150 1.916 72.928 1.00 93.94 157 ALA A C 1
ATOM 1127 O O . ALA A 1 157 ? -40.791 2.386 73.868 1.00 93.94 157 ALA A O 1
ATOM 1128 N N . ALA A 1 158 ? -40.030 0.598 72.737 1.00 93.25 158 ALA A N 1
ATOM 1129 C CA . ALA A 1 158 ? -40.599 -0.403 73.634 1.00 93.25 158 ALA A CA 1
ATOM 1130 C C . ALA A 1 158 ? -40.000 -0.299 75.044 1.00 93.25 158 ALA A C 1
ATOM 1132 O O . ALA A 1 158 ? -40.751 -0.294 76.017 1.00 93.25 158 ALA A O 1
ATOM 1133 N N . ALA A 1 159 ? -38.678 -0.140 75.166 1.00 90.94 159 ALA A N 1
ATOM 1134 C CA . ALA A 1 159 ? -38.008 0.056 76.448 1.00 90.94 159 ALA A CA 1
ATOM 1135 C C . ALA A 1 159 ? -38.507 1.321 77.167 1.00 90.94 159 ALA A C 1
ATOM 1137 O O . ALA A 1 159 ? -38.820 1.261 78.355 1.00 90.94 159 ALA A O 1
ATOM 1138 N N . SER A 1 160 ? -38.662 2.444 76.455 1.00 92.19 160 SER A N 1
ATOM 1139 C CA . SER A 1 160 ? -39.238 3.672 77.023 1.00 92.19 160 SER A CA 1
ATOM 1140 C C . SER A 1 160 ? -40.698 3.496 77.460 1.00 92.19 160 SER A C 1
ATOM 1142 O O . SER A 1 160 ? -41.078 3.971 78.530 1.00 92.19 160 SER A O 1
ATOM 1144 N N . LEU A 1 161 ? -41.516 2.787 76.675 1.00 90.75 161 LEU A N 1
ATOM 1145 C CA . LEU A 1 161 ? -42.910 2.472 77.013 1.00 90.75 161 LEU A CA 1
ATOM 1146 C C . LEU A 1 161 ? -43.021 1.572 78.250 1.00 90.75 161 LEU A C 1
ATOM 1148 O O . LEU A 1 161 ? -43.875 1.814 79.101 1.00 90.75 161 LEU A O 1
ATOM 1152 N N . ILE A 1 162 ? -42.163 0.552 78.354 1.00 87.00 162 ILE A N 1
ATOM 1153 C CA . ILE A 1 162 ? -42.092 -0.339 79.517 1.00 87.00 162 ILE A CA 1
ATOM 1154 C C . ILE A 1 162 ? -41.652 0.454 80.746 1.00 87.00 162 ILE A C 1
ATOM 1156 O O . ILE A 1 162 ? -42.318 0.372 81.771 1.00 87.00 162 ILE A O 1
ATOM 1160 N N . ALA A 1 163 ? -40.603 1.276 80.643 1.00 86.56 163 ALA A N 1
ATOM 1161 C CA . ALA A 1 163 ? -40.143 2.118 81.747 1.00 86.56 163 ALA A CA 1
ATOM 1162 C C . ALA A 1 163 ? -41.237 3.081 82.241 1.00 86.56 163 ALA A C 1
ATOM 1164 O O . ALA A 1 163 ? -41.403 3.253 83.445 1.00 86.56 163 ALA A O 1
ATOM 1165 N N . GLY A 1 164 ? -42.031 3.653 81.329 1.00 86.44 164 GLY A N 1
ATOM 1166 C CA . GLY A 1 164 ? -43.168 4.510 81.678 1.00 86.44 164 GLY A CA 1
ATOM 1167 C C . GLY A 1 164 ? -44.356 3.780 82.322 1.00 86.44 164 GLY A C 1
ATOM 1168 O O . GLY A 1 164 ? -45.172 4.428 82.972 1.00 86.44 164 GLY A O 1
ATOM 1169 N N . LYS A 1 165 ? -44.471 2.454 82.156 1.00 82.62 165 LYS A N 1
ATOM 1170 C CA . LYS A 1 165 ? -45.549 1.615 82.721 1.00 82.62 165 LYS A CA 1
ATOM 1171 C C . LYS A 1 165 ? -45.095 0.698 83.865 1.00 82.62 165 LYS A C 1
ATOM 1173 O O . LYS A 1 165 ? -45.930 0.002 84.434 1.00 82.62 165 LYS A O 1
ATOM 1178 N N . ALA A 1 166 ? -43.803 0.659 84.182 1.00 78.75 166 ALA A N 1
ATOM 1179 C CA . ALA A 1 166 ? -43.235 -0.215 85.202 1.00 78.75 166 ALA A CA 1
ATOM 1180 C C . ALA A 1 166 ? -43.547 0.318 86.607 1.00 78.75 166 ALA A C 1
ATOM 1182 O O . ALA A 1 166 ? -42.756 1.048 87.202 1.00 78.75 166 ALA A O 1
ATOM 1183 N N . ASP A 1 167 ? -44.709 -0.058 87.133 1.00 79.81 167 ASP A N 1
ATOM 1184 C CA . ASP A 1 167 ? -45.062 0.154 88.533 1.00 79.81 167 ASP A CA 1
ATOM 1185 C C . ASP A 1 167 ? -44.471 -0.940 89.448 1.00 79.81 167 ASP A C 1
ATOM 1187 O O . ASP A 1 167 ? -43.955 -1.970 88.999 1.00 79.81 167 ASP A O 1
ATOM 1191 N N . ALA A 1 168 ? -44.520 -0.711 90.764 1.00 78.94 168 ALA A N 1
ATOM 1192 C CA . ALA A 1 168 ? -43.963 -1.635 91.755 1.00 78.94 168 ALA A CA 1
ATOM 1193 C C . ALA A 1 168 ? -44.635 -3.026 91.731 1.00 78.94 168 ALA A C 1
ATOM 1195 O O . ALA A 1 168 ? -43.992 -4.025 92.052 1.00 78.94 168 ALA A O 1
ATOM 1196 N N . ALA A 1 169 ? -45.907 -3.109 91.322 1.00 80.88 169 ALA A N 1
ATOM 1197 C CA . ALA A 1 169 ? -46.648 -4.367 91.235 1.00 80.88 169 ALA A CA 1
ATOM 1198 C C . ALA A 1 169 ? -46.185 -5.221 90.043 1.00 80.88 169 ALA A C 1
ATOM 1200 O O . ALA A 1 169 ? -46.009 -6.435 90.172 1.00 80.88 169 ALA A O 1
ATOM 1201 N N . MET A 1 170 ? -45.940 -4.589 88.895 1.00 82.00 170 MET A N 1
ATOM 1202 C CA . MET A 1 170 ? -45.377 -5.235 87.714 1.00 82.00 170 MET A CA 1
ATOM 1203 C C . MET A 1 170 ? -43.947 -5.724 87.977 1.00 82.00 170 MET A C 1
ATOM 1205 O O . MET A 1 170 ? -43.617 -6.849 87.613 1.00 82.00 170 MET A O 1
ATOM 1209 N N . GLN A 1 171 ? -43.118 -4.931 88.665 1.00 83.62 171 GLN A N 1
ATOM 1210 C CA . GLN A 1 171 ? -41.757 -5.338 89.041 1.00 83.62 171 GLN A CA 1
ATOM 1211 C C . GLN A 1 171 ? -41.749 -6.547 89.990 1.00 83.62 171 GLN A C 1
ATOM 1213 O O . GLN A 1 171 ? -40.988 -7.489 89.768 1.00 83.62 171 GLN A O 1
ATOM 1218 N N . ALA A 1 172 ? -42.623 -6.566 91.002 1.00 85.75 172 ALA A N 1
ATOM 1219 C CA . ALA A 1 172 ? -42.755 -7.705 91.911 1.00 85.75 172 ALA A CA 1
ATOM 1220 C C . ALA A 1 172 ? -43.172 -8.990 91.169 1.00 85.75 172 ALA A C 1
ATOM 1222 O O . ALA A 1 172 ? -42.514 -10.017 91.326 1.00 85.75 172 ALA A O 1
ATOM 1223 N N . ARG A 1 173 ? -44.182 -8.921 90.281 1.00 87.81 173 ARG A N 1
ATOM 1224 C CA . ARG A 1 173 ? -44.597 -10.073 89.452 1.00 87.81 173 ARG A CA 1
ATOM 1225 C C . ARG A 1 173 ? -43.471 -10.613 88.572 1.00 87.81 173 ARG A C 1
ATOM 1227 O O . ARG A 1 173 ? -43.289 -11.823 88.526 1.00 87.81 173 ARG A O 1
ATOM 1234 N N . LEU A 1 174 ? -42.726 -9.739 87.889 1.00 85.94 174 LEU A N 1
ATOM 1235 C CA . LEU A 1 174 ? -41.612 -10.157 87.027 1.00 85.94 174 LEU A CA 1
ATOM 1236 C C . LEU A 1 174 ? -40.490 -10.839 87.823 1.00 85.94 174 LEU A C 1
ATOM 1238 O O . LEU A 1 174 ? -39.825 -11.732 87.305 1.00 85.94 174 LEU A O 1
ATOM 1242 N N . THR A 1 175 ? -40.290 -10.432 89.078 1.00 87.75 175 THR A N 1
ATOM 1243 C CA . THR A 1 175 ? -39.279 -11.024 89.962 1.00 87.75 175 THR A CA 1
ATOM 1244 C C . THR A 1 175 ? -39.692 -12.428 90.406 1.00 87.75 175 THR A C 1
ATOM 1246 O O . THR A 1 175 ? -38.889 -13.352 90.295 1.00 87.75 175 THR A O 1
ATOM 1249 N N . ASP A 1 176 ? -40.946 -12.617 90.828 1.00 90.19 176 ASP A N 1
ATOM 1250 C CA . ASP A 1 176 ? -41.476 -13.941 91.185 1.00 90.19 176 ASP A CA 1
ATOM 1251 C C . ASP A 1 176 ? -41.469 -14.905 89.985 1.00 90.19 176 ASP A C 1
ATOM 1253 O O . ASP A 1 176 ? -41.113 -16.074 90.126 1.00 90.19 176 ASP A O 1
ATOM 1257 N N . GLU A 1 177 ? -41.808 -14.419 88.787 1.00 90.50 177 GLU A N 1
ATOM 1258 C CA . GLU A 1 177 ? -41.817 -15.221 87.557 1.00 90.50 177 GLU A CA 1
ATOM 1259 C C . GLU A 1 177 ? -40.399 -15.619 87.110 1.00 90.50 177 GLU A C 1
ATOM 1261 O O . GLU A 1 177 ? -40.182 -16.762 86.711 1.00 90.50 177 GLU A O 1
ATOM 1266 N N . ALA A 1 178 ? -39.407 -14.728 87.245 1.00 90.25 178 ALA A N 1
ATOM 1267 C CA . ALA A 1 178 ? -38.004 -15.051 86.978 1.00 90.25 178 ALA A CA 1
ATOM 1268 C C . ALA A 1 178 ? -37.434 -16.064 87.984 1.00 90.25 178 ALA A C 1
ATOM 1270 O O . ALA A 1 178 ? -36.700 -16.964 87.584 1.00 90.25 178 ALA A O 1
ATOM 1271 N N . ILE A 1 179 ? -37.793 -15.948 89.270 1.00 90.62 179 ILE A N 1
ATOM 1272 C CA . ILE A 1 179 ? -37.417 -16.921 90.308 1.00 90.62 179 ILE A CA 1
ATOM 1273 C C . ILE A 1 179 ? -38.055 -18.289 90.030 1.00 90.62 179 ILE A C 1
ATOM 1275 O O . ILE A 1 179 ? -37.416 -19.308 90.265 1.00 90.62 179 ILE A O 1
ATOM 1279 N N . ALA A 1 180 ? -39.285 -18.326 89.512 1.00 91.75 180 ALA A N 1
ATOM 1280 C CA . ALA A 1 180 ? -39.977 -19.565 89.154 1.00 91.75 180 ALA A CA 1
ATOM 1281 C C . ALA A 1 180 ? -39.480 -20.217 87.847 1.00 91.75 180 ALA A C 1
ATOM 1283 O O . ALA A 1 180 ? -39.727 -21.404 87.634 1.00 91.75 180 ALA A O 1
ATOM 1284 N N . ALA A 1 181 ? -38.832 -19.455 86.959 1.00 86.31 181 ALA A N 1
ATOM 1285 C CA . ALA A 1 181 ? -38.281 -19.944 85.691 1.00 86.31 181 ALA A CA 1
ATOM 1286 C C . ALA A 1 181 ? -36.833 -20.468 85.795 1.00 86.31 181 ALA A C 1
ATOM 1288 O O . ALA A 1 181 ? -36.315 -21.015 84.818 1.00 86.31 181 ALA A O 1
ATOM 1289 N N . LEU A 1 182 ? -36.191 -20.268 86.951 1.00 71.31 182 LEU A N 1
ATOM 1290 C CA . LEU A 1 182 ? -34.892 -20.829 87.340 1.00 71.31 182 LEU A CA 1
ATOM 1291 C C . LEU A 1 182 ? -35.051 -22.253 87.888 1.00 71.31 182 LEU A C 1
ATOM 1293 O O . LEU A 1 182 ? -34.171 -23.084 87.567 1.00 71.31 182 LEU A O 1
#

Secondary structure (DSSP, 8-state):
------------------------BTTB-HHHHHHHHHHHHHHHHHHHH-HHHHHHHHHHHHHHHHHHHHHHHHHHHHHHHHHHHHHHHHHHHHHHHHHHHHHHHHHHHHHHHHHHHHHHHHHHHHHHHHHHHHHHHHHHHHHHHHHHHHHHHHHHHHHHHHHHH--HHHHHHHHHHHHHT-

Radius of gyration: 73.35 Å; chains: 1; bounding box: 112×91×193 Å

pLDDT: mean 85.11, std 18.56, range [31.67, 98.31]

Foldseek 3Di:
DDDDDDDDDDDDDPDPDDPPPFPADPNHGPVRVVVVVVVVVVVCCVVVVVVVVVVVVVVVVVVVVVVVVVVVVVVVVVVVVVVVVVVVVVVVVVVVVVVVVVVVVVVVVVVVVVVVVVVVVVVVVVVVVVVVVVVVVVVVVVVVVVVVVVVVVVVVVVVVVCVVVDDPVNVVVVVVVVVVVD

Sequence (182 aa):
MQTEATSETHSGTEAPGGEHAEATLLGVGAEGWVYVSLAIFLILAVAVGKLPARIAGALDARIAGVRRQLDEARAIRAEAETLLADARARQQAAQADAAAIVARAHSEAAELTAASEKAAAETIARRTAAAEAKIAAAERAAEAELRAELARQVTGAAASLIAGKADAAMQARLTDEAIAAL